Protein AF-A0A970XB70-F1 (afdb_monomer_lite)

Sequence (171 aa):
MSIVKMKKITLTAVRSQKDEMLRELMLLGCLEISEPEALLCDPQVAPLVKRETSELEKYRGYSAQIAGAINVIKHYAPFKTSLFAPRSDVHVQDFLREDTLNECLELAEKLADCDSRLRRLAALEAREYSVIESLLPWEPMALPLNSEGTKTAGVVFGALPPSTDFAELER

Structure (mmCIF, N/CA/C/O backbone):
data_AF-A0A970XB70-F1
#
_entry.id   AF-A0A970XB70-F1
#
loop_
_atom_site.group_PDB
_atom_site.id
_atom_site.type_symbol
_atom_site.label_atom_id
_atom_site.label_alt_id
_atom_site.label_comp_id
_atom_site.label_asym_id
_atom_site.label_entity_id
_atom_site.label_seq_id
_atom_site.pdbx_PDB_ins_code
_atom_site.Cartn_x
_atom_site.Cartn_y
_atom_site.Cartn_z
_atom_site.occupancy
_atom_site.B_iso_or_equiv
_atom_site.auth_seq_id
_atom_site.auth_comp_id
_atom_site.auth_asym_id
_atom_site.auth_atom_id
_atom_site.pdbx_PDB_model_num
ATOM 1 N N . MET A 1 1 ? -30.446 23.853 11.596 1.00 48.06 1 MET A N 1
ATOM 2 C CA . MET A 1 1 ? -29.660 22.761 12.210 1.00 48.06 1 MET A CA 1
ATOM 3 C C . MET A 1 1 ? -30.230 22.492 13.591 1.00 48.06 1 MET A C 1
ATOM 5 O O . MET A 1 1 ? -30.377 23.443 14.345 1.00 48.06 1 MET A O 1
ATOM 9 N N . SER A 1 2 ? -30.627 21.253 13.888 1.00 64.00 2 SER A N 1
ATOM 10 C CA . SER A 1 2 ? -31.159 20.874 15.203 1.00 64.00 2 SER A CA 1
ATOM 11 C C . SER A 1 2 ? -30.011 20.374 16.074 1.00 64.00 2 SER A C 1
ATOM 13 O O . SER A 1 2 ? -29.318 19.438 15.684 1.00 64.00 2 SER A O 1
ATOM 15 N N . ILE A 1 3 ? -29.782 21.018 17.218 1.00 77.19 3 ILE A N 1
ATOM 16 C CA . ILE A 1 3 ? -28.848 20.532 18.236 1.00 77.19 3 ILE A CA 1
ATOM 17 C C . ILE A 1 3 ? -29.654 19.613 19.150 1.00 77.19 3 ILE A C 1
ATOM 19 O O . ILE A 1 3 ? -30.534 20.066 19.882 1.00 77.19 3 ILE A O 1
ATOM 23 N N . VAL A 1 4 ? -29.376 18.313 19.084 1.00 84.38 4 VAL A N 1
ATOM 24 C CA . VAL A 1 4 ? -30.005 17.317 19.957 1.00 84.38 4 VAL A CA 1
ATOM 25 C C . VAL A 1 4 ? -29.280 17.317 21.304 1.00 84.38 4 VAL A C 1
ATOM 27 O O . VAL A 1 4 ? -28.052 17.344 21.362 1.00 84.38 4 VAL A O 1
ATOM 30 N N . LYS A 1 5 ? -30.032 17.298 22.410 1.00 89.06 5 LYS A N 1
ATOM 31 C CA . LYS A 1 5 ? -29.461 17.231 23.761 1.00 89.06 5 LYS A CA 1
ATOM 32 C C . LYS A 1 5 ? -28.837 15.849 23.997 1.00 89.06 5 LYS A C 1
ATOM 34 O O . LYS A 1 5 ? -29.558 14.881 24.229 1.00 89.06 5 LYS A O 1
ATOM 39 N N . MET A 1 6 ? -27.509 15.778 23.972 1.00 90.50 6 MET A N 1
ATOM 40 C CA . MET A 1 6 ? -26.751 14.550 24.234 1.00 90.50 6 MET A CA 1
ATOM 41 C C . MET A 1 6 ? -26.762 14.193 25.729 1.00 90.50 6 MET A C 1
ATOM 43 O O . MET A 1 6 ? -26.742 15.075 26.591 1.00 90.50 6 MET A O 1
ATOM 47 N N . LYS A 1 7 ? -26.786 12.892 26.046 1.00 90.44 7 LYS A N 1
ATOM 48 C CA . LYS A 1 7 ? -26.627 12.372 27.414 1.00 90.44 7 LYS A CA 1
ATOM 49 C C . LYS A 1 7 ? -25.273 11.681 27.531 1.00 90.44 7 LYS A C 1
ATOM 51 O O . LYS A 1 7 ? -24.958 10.823 26.716 1.00 90.44 7 LYS A O 1
ATOM 56 N N . LYS A 1 8 ? -24.503 12.031 28.562 1.00 88.50 8 LYS A N 1
ATOM 57 C CA . LYS A 1 8 ? -23.253 11.340 28.892 1.00 88.50 8 LYS A CA 1
ATOM 58 C C . LYS A 1 8 ? -23.570 10.098 29.724 1.00 88.50 8 LYS A C 1
ATOM 60 O O . LYS A 1 8 ? -24.310 10.195 30.701 1.00 88.50 8 LYS A O 1
ATOM 65 N N . ILE A 1 9 ? -23.023 8.955 29.326 1.00 88.88 9 ILE A N 1
ATOM 66 C CA . ILE A 1 9 ? -23.199 7.667 30.002 1.00 88.88 9 ILE A CA 1
ATOM 67 C C . ILE A 1 9 ? -21.806 7.128 30.326 1.00 88.88 9 ILE A C 1
ATOM 69 O O . ILE A 1 9 ? -20.906 7.210 29.494 1.00 88.88 9 ILE A O 1
ATOM 73 N N . THR A 1 10 ? -21.637 6.586 31.529 1.00 86.38 10 THR A N 1
ATOM 74 C CA . THR A 1 10 ? -20.427 5.866 31.935 1.00 86.38 10 THR A CA 1
ATOM 75 C C . THR A 1 10 ? -20.792 4.400 32.102 1.00 86.38 10 THR A C 1
ATOM 77 O O . THR A 1 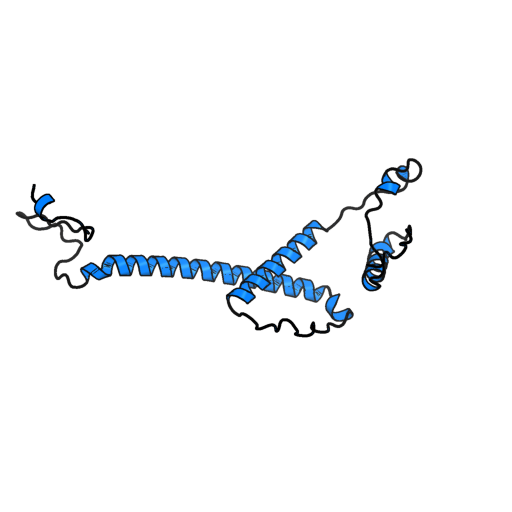10 ? -21.768 4.087 32.782 1.00 86.38 10 THR A O 1
ATOM 80 N N . LEU A 1 11 ? -20.028 3.511 31.472 1.00 86.56 11 LEU A N 1
ATOM 81 C CA . LEU A 1 11 ? -20.270 2.072 31.486 1.00 86.56 11 LEU A CA 1
ATOM 82 C C . LEU A 1 11 ? -19.124 1.358 32.201 1.00 86.56 11 LEU A C 1
ATOM 84 O O . LEU A 1 11 ? -17.961 1.737 32.075 1.00 86.56 11 LEU A O 1
ATOM 88 N N . THR A 1 12 ? -19.457 0.311 32.949 1.00 86.00 12 THR A N 1
ATOM 89 C CA . THR A 1 12 ? -18.489 -0.563 33.614 1.00 86.00 12 THR A CA 1
ATOM 90 C C . THR A 1 12 ? -18.841 -1.997 33.262 1.00 86.00 12 THR A C 1
ATOM 92 O O . THR A 1 12 ? -19.998 -2.391 33.382 1.00 86.00 12 THR A O 1
ATOM 95 N N . ALA A 1 13 ? -17.855 -2.762 32.807 1.00 87.31 13 ALA A N 1
ATOM 96 C CA . ALA A 1 13 ? -18.042 -4.120 32.319 1.00 87.31 13 ALA A CA 1
ATOM 97 C C . ALA A 1 13 ? -16.965 -5.046 32.876 1.00 87.31 13 ALA A C 1
ATOM 99 O O . ALA A 1 13 ? -15.878 -4.604 33.261 1.00 87.31 13 ALA A O 1
ATOM 100 N N . VAL A 1 14 ? -17.255 -6.346 32.885 1.00 90.50 14 VAL A N 1
ATOM 101 C CA . VAL A 1 14 ? -16.240 -7.362 33.167 1.00 90.50 14 VAL A CA 1
ATOM 102 C C . VAL A 1 14 ? -15.220 -7.343 32.031 1.00 90.50 14 VAL A C 1
ATOM 104 O O . VAL A 1 14 ? -15.591 -7.332 30.860 1.00 90.50 14 VAL A O 1
ATOM 107 N N . ARG A 1 15 ? -13.925 -7.368 32.367 1.00 87.69 15 ARG A N 1
ATOM 108 C CA . ARG A 1 15 ? -12.830 -7.273 31.387 1.00 87.69 15 ARG A CA 1
ATOM 109 C C . ARG A 1 15 ? -12.964 -8.274 30.232 1.00 87.69 15 ARG A C 1
ATOM 111 O O . ARG A 1 15 ? -12.704 -7.910 29.093 1.00 87.69 15 ARG A O 1
ATOM 118 N N . SER A 1 16 ? -13.401 -9.502 30.513 1.00 91.19 16 SER A N 1
ATOM 119 C CA . SER A 1 16 ? -13.591 -10.554 29.504 1.00 91.19 16 SER A CA 1
ATOM 120 C C . SER A 1 16 ? -14.718 -10.278 28.502 1.00 91.19 16 SER A C 1
ATOM 122 O O . SER A 1 16 ? -14.721 -10.879 27.439 1.00 91.19 16 SER A O 1
ATOM 124 N N . GLN A 1 17 ? -15.659 -9.386 28.822 1.00 92.44 17 GLN A N 1
ATOM 125 C CA . GLN A 1 17 ? -16.798 -9.019 27.967 1.00 92.44 17 GLN A CA 1
ATOM 126 C C . GLN A 1 17 ? -16.588 -7.680 27.249 1.00 92.44 17 GLN A C 1
ATOM 128 O O . GLN A 1 17 ? -17.454 -7.235 26.501 1.00 92.44 17 GLN A O 1
ATOM 133 N N . LYS A 1 18 ? -15.451 -7.012 27.480 1.00 88.31 18 LYS A N 1
ATOM 134 C CA . LYS A 1 18 ? -15.168 -5.669 26.960 1.00 88.31 18 LYS A CA 1
ATOM 135 C C . LYS A 1 18 ? -15.329 -5.593 25.441 1.00 88.31 18 LYS A C 1
ATOM 137 O O . LYS A 1 18 ? -16.001 -4.690 24.953 1.00 88.31 18 LYS A O 1
ATOM 142 N N . ASP A 1 19 ? -14.707 -6.512 24.707 1.00 88.25 19 ASP A N 1
ATOM 143 C CA . ASP A 1 19 ? -14.677 -6.454 23.241 1.00 88.25 19 ASP A CA 1
ATOM 144 C C . ASP A 1 19 ? -16.044 -6.782 22.627 1.00 88.25 19 ASP A C 1
ATOM 146 O O . ASP A 1 19 ? -16.481 -6.100 21.702 1.00 88.25 19 ASP A O 1
ATOM 150 N N . GLU A 1 20 ? -16.762 -7.753 23.195 1.00 89.94 20 GLU A N 1
ATOM 151 C CA . GLU A 1 20 ? -18.132 -8.094 22.797 1.00 89.94 20 GLU A CA 1
ATOM 152 C C . GLU A 1 20 ? -19.091 -6.919 23.036 1.00 89.94 20 GLU A C 1
ATOM 154 O O . GLU A 1 20 ? -19.801 -6.498 22.125 1.00 89.94 20 GLU A O 1
ATOM 159 N N . MET A 1 21 ? -19.032 -6.308 24.221 1.00 90.81 21 MET A N 1
ATOM 160 C CA . MET A 1 21 ? -19.852 -5.147 24.556 1.00 90.81 21 MET A CA 1
ATOM 161 C C . MET A 1 21 ? -19.539 -3.941 23.662 1.00 90.81 21 MET A C 1
ATOM 163 O O . MET A 1 21 ? -20.456 -3.291 23.166 1.00 90.81 21 MET A O 1
ATOM 167 N N . LEU A 1 22 ? -18.261 -3.625 23.421 1.00 89.19 22 LEU A N 1
ATOM 168 C CA . LEU A 1 22 ? -17.886 -2.534 22.513 1.00 89.19 22 LEU A CA 1
ATOM 169 C C . LEU A 1 22 ? -18.391 -2.788 21.091 1.00 89.19 22 LEU A C 1
ATOM 171 O O . LEU A 1 22 ? -18.904 -1.866 20.458 1.00 89.19 22 LEU A O 1
ATOM 175 N N . ARG A 1 23 ? -18.303 -4.032 20.610 1.00 88.44 23 ARG A N 1
ATOM 176 C CA . ARG A 1 23 ? -18.823 -4.430 19.300 1.00 88.44 23 ARG A CA 1
ATOM 177 C C . ARG A 1 23 ? -20.328 -4.190 19.198 1.00 88.44 23 ARG A C 1
ATOM 179 O O . ARG A 1 23 ? -20.767 -3.575 18.231 1.00 88.44 23 ARG A O 1
ATOM 186 N N . GLU A 1 24 ? -21.112 -4.617 20.185 1.00 89.44 24 GLU A N 1
ATOM 187 C CA . GLU A 1 24 ? -22.563 -4.380 20.202 1.00 89.44 24 GLU A CA 1
ATOM 188 C C . GLU A 1 24 ? -22.908 -2.885 20.233 1.00 89.44 24 GLU A C 1
ATOM 190 O O . GLU A 1 24 ? -23.752 -2.426 19.461 1.00 89.44 24 GLU A O 1
ATOM 195 N N . LEU A 1 25 ? -22.216 -2.099 21.066 1.00 91.12 25 LEU A N 1
ATOM 196 C CA . LEU A 1 25 ? -22.422 -0.649 21.148 1.00 91.12 25 LEU A CA 1
ATOM 197 C C . LEU A 1 25 ? -22.089 0.056 19.826 1.00 91.12 25 LEU A C 1
ATOM 199 O O . LEU A 1 25 ? -22.813 0.964 19.416 1.00 91.12 25 LEU A O 1
ATOM 203 N N . MET A 1 26 ? -21.026 -0.372 19.138 1.00 88.75 26 MET A N 1
ATOM 204 C CA . MET A 1 26 ? -20.668 0.145 17.815 1.00 88.75 26 MET A CA 1
ATOM 205 C C . MET A 1 26 ? -21.712 -0.222 16.753 1.00 88.75 26 MET A C 1
ATOM 207 O O . MET A 1 26 ? -22.044 0.621 15.922 1.00 88.75 26 MET A O 1
ATOM 211 N N . LEU A 1 27 ? -22.266 -1.440 16.795 1.00 87.94 27 LEU A N 1
ATOM 212 C CA . LEU A 1 27 ? -23.319 -1.880 15.870 1.00 87.94 27 LEU A CA 1
ATOM 213 C C . LEU A 1 27 ? -24.646 -1.141 16.079 1.00 87.94 27 LEU A C 1
ATOM 215 O O . LEU A 1 27 ? -25.358 -0.892 15.108 1.00 87.94 27 LEU A O 1
ATOM 219 N N . LEU A 1 28 ? -24.966 -0.751 17.316 1.00 90.88 28 LEU A N 1
ATOM 220 C CA . LEU A 1 28 ? -26.133 0.087 17.609 1.00 90.88 28 LEU A CA 1
ATOM 221 C C . LEU A 1 28 ? -26.032 1.481 16.966 1.00 90.88 28 LEU A C 1
ATOM 223 O O . LEU A 1 28 ? -27.060 2.085 16.662 1.00 90.88 28 LEU A O 1
ATOM 227 N N . GLY A 1 29 ? -24.816 2.007 16.773 1.00 86.88 29 GLY A N 1
ATOM 228 C CA . GLY A 1 29 ? -24.558 3.244 16.023 1.00 86.88 29 GLY A CA 1
ATOM 229 C C . GLY A 1 29 ? -25.148 4.526 16.629 1.00 86.88 29 GLY A C 1
ATOM 230 O O . GLY A 1 29 ? -25.164 5.565 15.974 1.00 86.88 29 GLY A O 1
ATOM 231 N N . CYS A 1 30 ? -25.647 4.473 17.866 1.00 89.38 30 CYS A N 1
ATOM 232 C CA . CYS A 1 30 ? -26.323 5.584 18.544 1.00 89.38 30 CYS A CA 1
ATOM 233 C C . CYS A 1 30 ? -25.468 6.260 19.628 1.00 89.38 30 CYS A C 1
ATOM 235 O O . CYS A 1 30 ? -25.960 7.119 20.364 1.00 89.38 30 CYS A O 1
ATOM 237 N N . LEU A 1 31 ? -24.200 5.864 19.740 1.00 90.19 31 LEU A N 1
ATOM 238 C CA . LEU A 1 31 ? -23.286 6.280 20.796 1.00 90.19 31 LEU A CA 1
ATOM 239 C C . LEU A 1 31 ? -21.988 6.816 20.197 1.00 90.19 31 LEU A C 1
ATOM 241 O O . LEU A 1 31 ? -21.445 6.256 19.248 1.00 90.19 31 LEU A O 1
ATOM 245 N N . GLU A 1 32 ? -21.472 7.876 20.807 1.00 88.12 32 GLU A N 1
ATOM 246 C CA . GLU A 1 32 ? -20.107 8.341 20.595 1.00 88.12 32 GLU A CA 1
ATOM 247 C C . GLU A 1 32 ? -19.232 7.769 21.715 1.00 88.12 32 GLU A C 1
ATOM 249 O O . GLU A 1 32 ? -19.517 7.973 22.898 1.00 88.12 32 GLU A O 1
ATOM 254 N N . ILE A 1 33 ? -18.195 7.016 21.345 1.00 87.50 33 ILE A N 1
ATOM 255 C CA . ILE A 1 33 ? -17.267 6.397 22.294 1.00 87.50 33 ILE A CA 1
ATOM 256 C C . ILE A 1 33 ? -16.043 7.302 22.415 1.00 87.50 33 ILE A C 1
ATOM 258 O O . ILE A 1 33 ? -15.334 7.523 21.435 1.00 87.50 33 ILE A O 1
ATOM 262 N N . SER A 1 34 ? -15.789 7.800 23.622 1.00 85.06 34 SER A N 1
ATOM 263 C CA . SER A 1 34 ? -14.606 8.595 23.947 1.00 85.06 34 SER A CA 1
ATOM 264 C C . SER A 1 34 ? -13.675 7.825 24.878 1.00 85.06 34 SER A C 1
ATOM 266 O O . SER A 1 34 ? -14.112 6.949 25.631 1.00 85.06 34 SER A O 1
ATOM 268 N N . GLU A 1 35 ? -12.392 8.185 24.880 1.00 82.62 35 GLU A N 1
ATOM 269 C CA . GLU A 1 35 ? -11.500 7.743 25.948 1.00 82.62 35 GLU A CA 1
ATOM 270 C C . GLU A 1 35 ? -11.989 8.303 27.308 1.00 82.62 35 GLU A C 1
ATOM 272 O O . GLU A 1 35 ? -12.696 9.316 27.372 1.00 82.62 35 GLU A O 1
ATOM 277 N N . PRO A 1 36 ? -11.726 7.595 28.419 1.00 82.06 36 PRO A N 1
ATOM 278 C CA . PRO A 1 36 ? -12.188 8.002 29.739 1.00 82.06 36 PRO A CA 1
ATOM 279 C C . PRO A 1 36 ? -11.149 8.873 30.469 1.00 82.06 36 PRO A C 1
ATOM 281 O O . PRO A 1 36 ? -10.855 8.617 31.637 1.00 82.06 36 PRO A O 1
ATOM 284 N N . GLU A 1 37 ? -10.573 9.904 29.835 1.00 82.12 37 GLU A N 1
ATOM 285 C CA . GLU A 1 37 ? -9.484 10.696 30.444 1.00 82.12 37 GLU A CA 1
ATOM 286 C C . GLU A 1 37 ? -9.904 11.336 31.769 1.00 82.12 37 GLU A C 1
ATOM 288 O O . GLU A 1 37 ? -9.150 11.321 32.739 1.00 82.12 37 GLU A O 1
ATOM 293 N N . ALA A 1 38 ? -11.146 11.818 31.852 1.00 80.81 38 ALA A N 1
ATOM 294 C CA . ALA A 1 38 ? -11.685 12.408 33.075 1.00 80.81 38 ALA A CA 1
ATOM 295 C C . ALA A 1 38 ? -11.714 11.425 34.263 1.00 80.81 38 ALA A C 1
ATOM 297 O O . ALA A 1 38 ? -11.539 11.852 35.399 1.00 80.81 38 ALA A O 1
ATOM 298 N N . LEU A 1 39 ? -11.905 10.122 34.013 1.00 80.69 39 LEU A N 1
ATOM 299 C CA . LEU A 1 39 ? -11.887 9.087 35.056 1.00 80.69 39 LEU A CA 1
ATOM 300 C C . LEU A 1 39 ? -10.458 8.722 35.471 1.00 80.69 39 LEU A C 1
ATOM 302 O O . LEU A 1 39 ? -10.224 8.379 36.625 1.00 80.69 39 LEU A O 1
ATOM 306 N N . LEU A 1 40 ? -9.498 8.826 34.549 1.00 81.31 40 LEU A N 1
ATOM 307 C CA . LEU A 1 40 ? -8.077 8.621 34.843 1.00 81.31 40 LEU A CA 1
ATOM 308 C C . LEU A 1 40 ? -7.480 9.770 35.671 1.00 81.31 40 LEU A C 1
ATOM 310 O O . LEU A 1 40 ? -6.476 9.571 36.348 1.00 81.31 40 LEU A O 1
ATOM 314 N N . CYS A 1 41 ? -8.087 10.958 35.628 1.00 83.75 41 CYS A N 1
ATOM 315 C CA . CYS A 1 41 ? -7.689 12.111 36.437 1.00 83.75 41 CYS A CA 1
ATOM 316 C C . CYS A 1 41 ? -8.379 12.179 37.812 1.00 83.75 41 CYS A C 1
ATOM 318 O O . CYS A 1 41 ? -7.992 13.013 38.629 1.00 83.75 41 CYS A O 1
ATOM 320 N N . ASP A 1 42 ? -9.388 11.345 38.078 1.00 86.75 42 ASP A N 1
ATOM 321 C CA . ASP A 1 42 ? -10.102 11.333 39.358 1.00 86.75 42 ASP A CA 1
ATOM 322 C C . ASP A 1 42 ? -9.269 10.603 40.434 1.00 86.75 42 ASP A C 1
ATOM 324 O O . ASP A 1 42 ? -9.013 9.406 40.285 1.00 86.75 42 ASP A O 1
ATOM 328 N N . PRO A 1 43 ? -8.870 11.261 41.543 1.00 85.50 43 PRO A N 1
ATOM 329 C CA . PRO A 1 43 ? -8.054 10.648 42.594 1.00 85.50 43 PRO A CA 1
ATOM 330 C C . PRO A 1 43 ? -8.667 9.397 43.240 1.00 85.50 43 PRO A C 1
ATOM 332 O O . PRO A 1 43 ? -7.930 8.575 43.780 1.00 85.50 43 PRO A O 1
ATOM 335 N N . GLN A 1 44 ? -9.996 9.249 43.214 1.00 86.12 44 GLN A N 1
ATOM 336 C CA . GLN A 1 44 ? -10.685 8.088 43.783 1.00 86.12 44 GLN A CA 1
ATOM 337 C C . GLN A 1 44 ? -10.718 6.895 42.818 1.00 86.12 44 GLN A C 1
ATOM 339 O O . GLN A 1 44 ? -10.738 5.747 43.261 1.00 86.12 44 GLN A O 1
ATOM 344 N N . VAL A 1 45 ? -10.708 7.156 41.507 1.00 82.56 45 VAL A N 1
ATOM 345 C CA . VAL A 1 45 ? -10.876 6.139 40.454 1.00 82.56 45 VAL A CA 1
ATOM 346 C C . VAL A 1 45 ? -9.544 5.756 39.812 1.00 82.56 45 VAL A C 1
ATOM 348 O O . VAL A 1 45 ? -9.336 4.588 39.488 1.00 82.56 45 VAL A O 1
ATOM 351 N N . ALA A 1 46 ? -8.613 6.700 39.682 1.00 84.25 46 ALA A N 1
ATOM 352 C CA . ALA A 1 46 ? -7.296 6.489 39.087 1.00 84.25 46 ALA A CA 1
ATOM 353 C C . ALA A 1 46 ? -6.508 5.305 39.690 1.00 84.25 46 ALA A C 1
ATOM 355 O O . ALA A 1 46 ? -5.876 4.583 38.920 1.00 84.25 46 ALA A O 1
ATOM 356 N N . PRO A 1 47 ? -6.560 5.016 41.011 1.00 86.31 47 PRO A N 1
ATOM 357 C CA . PRO A 1 47 ? -5.891 3.839 41.575 1.00 86.31 47 PRO A CA 1
ATOM 358 C C . PRO A 1 47 ? -6.546 2.502 41.193 1.00 86.31 47 PRO A C 1
ATOM 360 O O . PRO A 1 47 ? -5.913 1.454 41.306 1.00 86.31 47 PRO A O 1
ATOM 363 N N . LEU A 1 48 ? -7.818 2.524 40.782 1.00 83.56 48 LEU A N 1
ATOM 364 C CA . LEU A 1 48 ? -8.641 1.339 40.520 1.00 83.56 48 LEU A CA 1
ATOM 365 C C . LEU A 1 48 ? -8.664 0.942 39.038 1.00 83.56 48 LEU A C 1
ATOM 367 O O . LEU A 1 48 ? -9.110 -0.156 38.705 1.00 83.56 48 LEU A O 1
ATOM 371 N N . VAL A 1 49 ? -8.202 1.819 38.141 1.00 80.94 49 VAL A N 1
ATOM 372 C CA . VAL A 1 49 ? -8.303 1.640 36.688 1.00 80.94 49 VAL A CA 1
ATOM 373 C C . VAL A 1 49 ? -6.924 1.747 36.044 1.00 80.94 49 VAL A C 1
ATOM 375 O O . VAL A 1 49 ? -6.140 2.638 36.350 1.00 80.94 49 VAL A O 1
ATOM 378 N N . LYS A 1 50 ? -6.631 0.849 35.099 1.00 79.38 50 LYS A N 1
ATOM 379 C CA . LYS A 1 50 ? -5.401 0.875 34.301 1.00 79.38 50 LYS A CA 1
ATOM 380 C C . LYS A 1 50 ? -5.748 0.981 32.820 1.00 79.38 50 LYS A C 1
ATOM 382 O O . LYS A 1 50 ? -6.615 0.258 32.338 1.00 79.38 50 LYS A O 1
ATOM 387 N N . ARG A 1 51 ? -5.035 1.847 32.091 1.00 81.50 51 ARG A N 1
ATOM 388 C CA . ARG A 1 51 ? -5.135 1.934 30.628 1.00 81.50 51 ARG A CA 1
ATOM 389 C C . ARG A 1 51 ? -4.616 0.641 29.998 1.00 81.50 51 ARG A C 1
ATOM 391 O O . ARG A 1 51 ? -3.496 0.216 30.286 1.00 81.50 51 ARG A O 1
ATOM 398 N N . GLU A 1 52 ? -5.427 0.025 29.145 1.00 80.69 52 GLU A N 1
ATOM 399 C CA . GLU A 1 52 ? -4.997 -1.118 28.342 1.00 80.69 52 GLU A CA 1
ATOM 400 C C . GLU A 1 52 ? -4.206 -0.669 27.111 1.00 80.69 52 GLU A C 1
ATOM 402 O O . GLU A 1 52 ? -4.386 0.433 26.587 1.00 80.69 52 GLU A O 1
ATOM 407 N N . THR A 1 53 ? -3.307 -1.538 26.657 1.00 79.94 53 THR A N 1
ATOM 408 C CA . THR A 1 53 ? -2.596 -1.369 25.391 1.00 79.94 53 THR A CA 1
ATOM 409 C C . THR A 1 53 ? -3.570 -1.526 24.231 1.00 79.94 53 THR A C 1
ATOM 411 O O . THR A 1 53 ? -4.416 -2.417 24.247 1.00 79.94 53 THR A O 1
ATOM 414 N N . SER A 1 54 ? -3.437 -0.673 23.220 1.00 83.12 54 SER A N 1
ATOM 415 C CA . SER A 1 54 ? -4.302 -0.673 22.043 1.00 83.12 54 SER A CA 1
ATOM 416 C C . SER A 1 54 ? -3.586 -1.274 20.836 1.00 83.12 54 SER A C 1
ATOM 418 O O . SER A 1 54 ? -2.421 -0.965 20.595 1.00 83.12 54 SER A O 1
ATOM 420 N N . GLU A 1 55 ? -4.296 -2.079 20.043 1.00 88.56 55 GLU A N 1
ATOM 421 C CA . GLU A 1 55 ? -3.839 -2.549 18.727 1.00 88.56 55 GLU A CA 1
ATOM 422 C C . GLU A 1 55 ? -4.151 -1.543 17.598 1.00 88.56 55 GLU A C 1
ATOM 424 O O . GLU A 1 55 ? -4.068 -1.878 16.419 1.00 88.56 55 GLU A O 1
ATOM 429 N N . LEU A 1 56 ? -4.517 -0.298 17.924 1.00 89.06 56 LEU A N 1
ATOM 430 C CA . LEU A 1 56 ? -4.952 0.700 16.941 1.00 89.06 56 LEU A CA 1
ATOM 431 C C . LEU A 1 56 ? -3.961 0.886 15.783 1.00 89.06 56 LEU A C 1
ATOM 433 O O . LEU A 1 56 ? -4.380 0.970 14.632 1.00 89.06 56 LEU A O 1
ATOM 437 N N . GLU A 1 57 ? -2.659 0.918 16.069 1.00 91.62 57 GLU A N 1
ATOM 438 C CA . GLU A 1 57 ? -1.627 1.095 15.039 1.00 91.62 57 GLU A CA 1
ATOM 439 C C . GLU A 1 57 ? -1.568 -0.078 14.052 1.00 91.62 57 GLU A C 1
ATOM 441 O O . GLU A 1 57 ? -1.395 0.131 12.853 1.00 91.62 57 GLU A O 1
ATOM 446 N N . LYS A 1 58 ? -1.810 -1.307 14.522 1.00 93.75 58 LYS A N 1
ATOM 447 C CA . LYS A 1 58 ? -1.899 -2.500 13.667 1.00 93.75 58 LYS A CA 1
ATOM 448 C C . LYS A 1 58 ? -3.065 -2.371 12.683 1.00 93.75 58 LYS A C 1
ATOM 450 O O . LYS A 1 58 ? -2.868 -2.505 11.478 1.00 93.75 58 LYS A O 1
ATOM 455 N N . TYR A 1 59 ? -4.256 -2.014 13.170 1.00 92.94 59 TYR A N 1
ATOM 456 C CA . TYR A 1 59 ? -5.436 -1.826 12.314 1.00 92.94 59 TYR A CA 1
ATOM 457 C C . TYR A 1 59 ? -5.329 -0.600 11.394 1.00 92.94 59 TYR A C 1
ATOM 459 O O . TYR A 1 59 ? -5.842 -0.625 10.274 1.00 92.94 59 TYR A O 1
ATOM 467 N N . ARG A 1 60 ? -4.623 0.460 11.813 1.00 95.12 60 ARG A N 1
ATOM 468 C CA . ARG A 1 60 ? -4.268 1.585 10.931 1.00 95.12 60 ARG A CA 1
ATOM 469 C C . ARG A 1 60 ? -3.368 1.133 9.784 1.00 95.12 60 ARG A C 1
ATOM 471 O O . ARG A 1 60 ? -3.627 1.514 8.644 1.00 95.12 60 ARG A O 1
ATOM 478 N N . GLY A 1 61 ? -2.376 0.290 10.070 1.00 97.06 61 GLY A N 1
ATOM 479 C CA . GLY A 1 61 ? -1.532 -0.344 9.055 1.00 97.06 61 GLY A CA 1
ATOM 480 C C . GLY A 1 61 ? -2.349 -1.157 8.049 1.00 97.06 61 GLY A C 1
ATOM 481 O O . GLY A 1 61 ? -2.231 -0.934 6.846 1.00 97.06 61 GLY A O 1
ATOM 482 N N . TYR A 1 62 ? -3.251 -2.018 8.532 1.00 96.06 62 TYR A N 1
ATOM 483 C CA . TYR A 1 62 ? -4.156 -2.802 7.680 1.00 96.0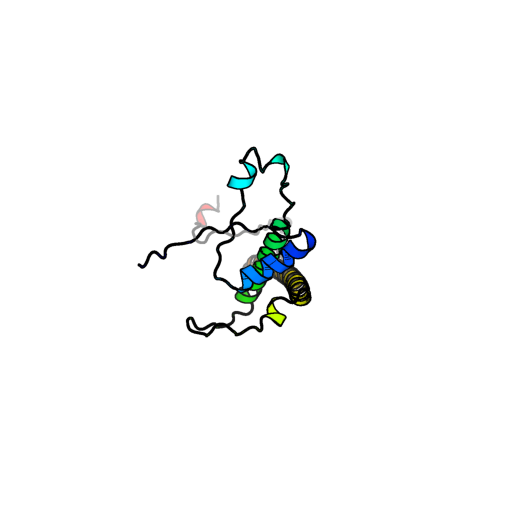6 62 TYR A CA 1
ATOM 484 C C . TYR A 1 62 ? -5.047 -1.925 6.794 1.00 96.06 62 TYR A C 1
ATOM 486 O O . TYR A 1 62 ? -5.159 -2.162 5.592 1.00 96.06 62 TYR A O 1
ATOM 494 N N . SER A 1 63 ? -5.633 -0.866 7.358 1.00 95.81 63 SER A N 1
ATOM 495 C CA . SER A 1 63 ? -6.444 0.094 6.602 1.00 95.81 63 SER A CA 1
ATOM 496 C C . SER A 1 63 ? -5.637 0.783 5.495 1.00 95.81 63 SER A C 1
ATOM 498 O O . SER A 1 63 ? -6.090 0.865 4.352 1.00 95.81 63 SER A O 1
ATOM 500 N N . ALA A 1 64 ? -4.408 1.218 5.796 1.00 97.19 64 ALA A N 1
ATOM 501 C CA . ALA A 1 64 ? -3.521 1.839 4.816 1.00 97.19 64 ALA A CA 1
ATOM 502 C C . ALA A 1 64 ? -3.119 0.867 3.693 1.00 97.19 64 ALA A C 1
ATOM 504 O O . ALA A 1 64 ? -3.128 1.248 2.521 1.00 97.19 64 ALA A O 1
ATOM 505 N N . GLN A 1 65 ? -2.820 -0.389 4.033 1.00 97.12 65 GLN A N 1
ATOM 506 C CA . GLN A 1 65 ? -2.475 -1.435 3.067 1.00 97.12 65 GLN A CA 1
ATOM 507 C C . GLN A 1 65 ? -3.634 -1.711 2.099 1.00 97.12 65 GLN A C 1
ATOM 509 O O . GLN A 1 65 ? -3.448 -1.677 0.881 1.00 97.12 65 GLN A O 1
ATOM 514 N N . ILE A 1 66 ? -4.848 -1.907 2.624 1.00 96.69 66 ILE A N 1
ATOM 515 C CA . ILE A 1 66 ? -6.048 -2.147 1.809 1.00 96.69 66 ILE A CA 1
ATOM 516 C C . ILE A 1 66 ? -6.374 -0.918 0.946 1.00 96.69 66 ILE A C 1
ATOM 518 O O . ILE A 1 66 ? -6.677 -1.056 -0.240 1.00 96.69 66 ILE A O 1
ATOM 522 N N . ALA A 1 67 ? -6.257 0.297 1.491 1.00 96.31 67 ALA A N 1
ATOM 523 C CA . ALA A 1 67 ? -6.450 1.527 0.722 1.00 96.31 67 ALA A CA 1
ATOM 524 C C . ALA A 1 67 ? -5.440 1.658 -0.433 1.00 96.31 67 ALA A C 1
ATOM 526 O O . ALA A 1 67 ? -5.814 2.062 -1.538 1.00 96.31 67 ALA A O 1
ATOM 527 N N . GLY A 1 68 ? -4.179 1.279 -0.203 1.00 96.31 68 GLY A N 1
ATOM 528 C CA . GLY A 1 68 ? -3.145 1.206 -1.234 1.00 96.31 68 GLY A CA 1
ATOM 529 C C . GLY A 1 68 ? -3.522 0.244 -2.361 1.00 96.31 68 GLY A C 1
ATOM 530 O O . GLY A 1 68 ? -3.512 0.633 -3.529 1.00 96.31 68 GLY A O 1
ATOM 531 N N . ALA A 1 69 ? -3.951 -0.971 -2.018 1.00 96.69 69 ALA A N 1
ATOM 532 C CA . ALA A 1 69 ? -4.393 -1.968 -2.990 1.00 96.69 69 ALA A CA 1
ATOM 533 C C . ALA A 1 69 ? -5.603 -1.499 -3.819 1.00 96.69 69 ALA A C 1
ATOM 535 O O . ALA A 1 69 ? -5.625 -1.660 -5.039 1.00 96.69 69 ALA A O 1
ATOM 536 N N . ILE A 1 70 ? -6.578 -0.833 -3.191 1.00 94.56 70 ILE A N 1
ATOM 537 C CA . ILE A 1 70 ? -7.718 -0.232 -3.901 1.00 94.56 70 ILE A CA 1
ATOM 538 C C . ILE A 1 70 ? -7.246 0.814 -4.920 1.00 94.56 70 ILE A C 1
ATOM 540 O O . ILE A 1 70 ? -7.798 0.894 -6.018 1.00 94.56 70 ILE A O 1
ATOM 544 N N . ASN A 1 71 ? -6.231 1.617 -4.591 1.00 94.25 71 ASN A N 1
ATOM 545 C CA . ASN A 1 71 ? -5.689 2.609 -5.520 1.00 94.25 71 ASN A CA 1
ATOM 546 C C . ASN A 1 71 ? -4.987 1.959 -6.719 1.00 94.25 71 ASN A C 1
ATOM 548 O O . ASN A 1 71 ? -5.170 2.429 -7.842 1.00 94.25 71 ASN A O 1
ATOM 552 N N . VAL A 1 72 ? -4.260 0.857 -6.505 1.00 95.31 72 VAL A N 1
ATOM 553 C CA . VAL A 1 72 ? -3.676 0.052 -7.593 1.00 95.31 72 VAL A CA 1
ATOM 554 C C . VAL A 1 72 ? -4.776 -0.452 -8.531 1.00 95.31 72 VAL A C 1
ATOM 556 O O . VAL A 1 72 ? -4.699 -0.239 -9.741 1.00 95.31 72 VAL A O 1
ATOM 559 N N . ILE A 1 73 ? -5.851 -1.037 -7.988 1.00 94.31 73 ILE A N 1
ATOM 560 C CA . ILE A 1 73 ? -6.989 -1.508 -8.794 1.00 94.31 73 ILE A CA 1
ATOM 561 C C . ILE A 1 73 ? -7.624 -0.349 -9.567 1.00 94.31 73 ILE A C 1
ATOM 563 O O . ILE A 1 73 ? -7.874 -0.477 -10.759 1.00 94.31 73 ILE A O 1
ATOM 567 N N . LYS A 1 74 ? -7.855 0.803 -8.928 1.00 92.12 74 LYS A N 1
ATOM 568 C CA . LYS A 1 74 ? -8.430 1.981 -9.600 1.00 92.12 74 LYS A CA 1
ATOM 569 C C . LYS A 1 74 ? -7.575 2.481 -10.761 1.00 92.12 74 LYS A C 1
ATOM 571 O O . LYS A 1 74 ? -8.135 2.988 -11.728 1.00 92.12 74 LYS A O 1
ATOM 576 N N . HIS A 1 75 ? -6.253 2.371 -10.656 1.00 92.12 75 HIS A N 1
ATOM 577 C CA . HIS A 1 75 ? -5.339 2.796 -11.708 1.00 92.12 75 HIS A CA 1
ATOM 578 C C . HIS A 1 75 ? -5.371 1.847 -12.915 1.00 92.12 75 HIS A C 1
ATOM 580 O O . HIS A 1 75 ? -5.493 2.311 -14.046 1.00 92.12 75 HIS A O 1
ATOM 586 N N . TYR A 1 76 ? -5.309 0.532 -12.679 1.00 91.81 76 TYR A N 1
ATOM 587 C CA . TYR A 1 76 ? -5.174 -0.462 -13.752 1.00 91.81 76 TYR A CA 1
ATOM 588 C C . TYR A 1 76 ? -6.502 -1.049 -14.262 1.00 91.81 76 TYR A C 1
ATOM 590 O O . TYR A 1 76 ? -6.589 -1.457 -15.417 1.00 91.81 76 TYR A O 1
ATOM 598 N N . ALA A 1 77 ? -7.541 -1.094 -13.430 1.00 90.00 77 ALA A N 1
ATOM 599 C CA . ALA A 1 77 ? -8.857 -1.654 -13.741 1.00 90.00 77 ALA A CA 1
ATOM 600 C C . ALA A 1 77 ? -9.979 -0.771 -13.150 1.00 90.00 77 ALA A C 1
ATOM 602 O O . ALA A 1 77 ? -10.688 -1.182 -12.224 1.00 90.00 77 ALA A O 1
ATOM 603 N N . PRO A 1 78 ? -10.151 0.468 -13.651 1.00 86.00 78 PRO A N 1
ATOM 604 C CA . PRO A 1 78 ? -11.118 1.408 -13.099 1.00 86.00 78 PRO A CA 1
ATOM 605 C C . PRO A 1 78 ? -12.551 0.881 -13.238 1.00 86.00 78 PRO A C 1
ATOM 607 O O . PRO A 1 78 ? -13.059 0.675 -14.342 1.00 86.00 78 PRO A O 1
ATOM 610 N N . PHE A 1 79 ? -13.238 0.725 -12.108 1.00 79.56 79 PHE A N 1
ATOM 611 C CA . PHE A 1 79 ? -14.665 0.422 -12.089 1.00 79.56 79 PHE A CA 1
ATOM 612 C C . PHE A 1 79 ? -15.479 1.718 -12.145 1.00 79.56 79 PHE A C 1
ATOM 614 O O . PHE A 1 79 ? -15.251 2.643 -11.363 1.00 79.56 79 PHE A O 1
ATOM 621 N N . LYS A 1 80 ? -16.449 1.799 -13.061 1.00 72.88 80 LYS A N 1
ATOM 622 C CA . LYS A 1 80 ? -17.356 2.950 -13.148 1.00 72.88 80 LYS A CA 1
ATOM 623 C C . LYS A 1 80 ? -18.398 2.877 -12.034 1.00 72.88 80 LYS A C 1
ATOM 625 O O . LYS A 1 80 ? -19.432 2.236 -12.188 1.00 72.88 80 LYS A O 1
ATOM 630 N N . THR A 1 81 ? -18.160 3.568 -10.928 1.00 69.69 81 THR A N 1
ATOM 631 C CA . THR A 1 81 ? -19.189 3.821 -9.915 1.00 69.69 81 THR A CA 1
ATOM 632 C C . THR A 1 81 ? -19.980 5.073 -10.287 1.00 69.69 81 THR A C 1
ATOM 634 O O . THR A 1 81 ? -19.422 6.160 -10.422 1.00 69.69 81 THR A O 1
ATOM 637 N N . SER A 1 82 ? -21.295 4.930 -10.472 1.00 77.12 82 SER A N 1
ATOM 638 C CA . SER A 1 82 ? -22.200 6.084 -10.543 1.00 77.12 82 SER A CA 1
ATOM 639 C C . SER A 1 82 ? -22.171 6.819 -9.202 1.00 77.12 82 SER A C 1
ATOM 641 O O . SER A 1 82 ? -22.193 6.175 -8.154 1.00 77.12 82 SER A O 1
ATOM 643 N N . LEU A 1 83 ? -22.171 8.156 -9.223 1.00 76.19 83 LEU A N 1
ATOM 644 C CA . LEU A 1 83 ? -22.230 8.989 -8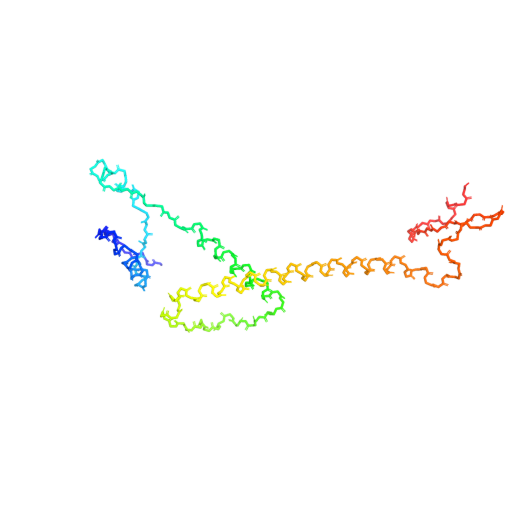.012 1.00 76.19 83 LEU A CA 1
ATOM 645 C C . LEU A 1 83 ? -23.453 8.660 -7.134 1.00 76.19 83 LEU A C 1
ATOM 647 O O . LEU A 1 83 ? -23.424 8.864 -5.924 1.00 76.19 83 LEU A O 1
ATOM 651 N N . PHE A 1 84 ? -24.506 8.124 -7.754 1.00 83.69 84 PHE A N 1
ATOM 652 C CA . PHE A 1 84 ? -25.761 7.738 -7.114 1.00 83.69 84 PHE A CA 1
ATOM 653 C C . PHE A 1 84 ? -25.964 6.221 -7.065 1.00 83.69 84 PHE A C 1
ATOM 655 O O . PHE A 1 84 ? -27.087 5.764 -6.859 1.00 83.69 84 PHE A O 1
ATOM 662 N N . ALA A 1 85 ? -24.913 5.425 -7.295 1.00 81.12 85 ALA A N 1
ATOM 663 C CA . ALA A 1 85 ? -25.013 3.990 -7.078 1.00 81.12 85 ALA A CA 1
ATOM 664 C C . ALA A 1 85 ? -25.359 3.744 -5.599 1.00 81.12 85 ALA A C 1
ATOM 666 O O . ALA A 1 85 ? -24.680 4.298 -4.724 1.00 81.12 85 ALA A O 1
ATOM 667 N N . PRO A 1 86 ? -26.401 2.948 -5.297 1.00 79.81 86 PRO A N 1
ATOM 668 C CA . PRO A 1 86 ? -26.655 2.549 -3.924 1.00 79.81 86 PRO A CA 1
ATOM 669 C C . PRO A 1 86 ? -25.409 1.840 -3.389 1.00 79.81 86 PRO A C 1
ATOM 671 O O . PRO A 1 86 ? -24.720 1.126 -4.126 1.00 79.81 86 PRO A O 1
ATOM 674 N N . ARG A 1 87 ? -25.096 2.056 -2.109 1.00 78.38 87 ARG A N 1
ATOM 675 C CA . ARG A 1 87 ? -24.060 1.254 -1.457 1.00 78.38 87 ARG A CA 1
ATOM 676 C C . ARG A 1 87 ? -24.491 -0.206 -1.525 1.00 78.38 87 ARG A C 1
ATOM 678 O O . ARG A 1 87 ? -25.662 -0.507 -1.326 1.00 78.38 87 ARG A O 1
ATOM 685 N N . SER A 1 88 ? -23.546 -1.085 -1.831 1.00 79.06 88 SER A N 1
ATOM 686 C CA . SER A 1 88 ? -23.780 -2.521 -1.770 1.00 79.06 88 SER A CA 1
ATOM 687 C C . SER A 1 88 ? -24.184 -2.898 -0.351 1.00 79.06 88 SER A C 1
ATOM 689 O O . SER A 1 88 ? -23.448 -2.594 0.594 1.00 79.06 88 SER A O 1
ATOM 691 N N . ASP A 1 89 ? -25.326 -3.560 -0.215 1.00 82.69 89 ASP A N 1
ATOM 692 C CA . ASP A 1 89 ? -25.736 -4.133 1.057 1.00 82.69 89 ASP A CA 1
ATOM 693 C C . ASP A 1 89 ? -24.796 -5.291 1.394 1.00 82.69 89 ASP A C 1
ATOM 695 O O . ASP A 1 89 ? -24.574 -6.192 0.585 1.00 82.69 89 ASP A O 1
ATOM 699 N N . VAL A 1 90 ? -24.217 -5.246 2.591 1.00 83.69 90 VAL A N 1
ATOM 700 C CA . VAL A 1 90 ? -23.360 -6.307 3.120 1.00 83.69 90 VAL A CA 1
ATOM 701 C C . VAL A 1 90 ? -24.010 -6.813 4.393 1.00 83.69 90 VAL A C 1
ATOM 703 O O . VAL A 1 90 ? -24.357 -6.028 5.278 1.00 83.69 90 VAL A O 1
ATOM 706 N N . HIS A 1 91 ? -24.193 -8.127 4.488 1.00 84.88 91 HIS A N 1
ATOM 707 C CA . HIS A 1 91 ? -24.738 -8.726 5.693 1.00 84.88 91 HIS A CA 1
ATOM 708 C C . HIS A 1 91 ? -23.753 -8.530 6.852 1.00 84.88 91 HIS A C 1
ATOM 710 O O . HIS A 1 91 ? -22.549 -8.736 6.703 1.00 84.88 91 HIS A O 1
ATOM 716 N N . VAL A 1 92 ? -24.260 -8.142 8.025 1.00 82.62 92 VAL A N 1
ATOM 717 C CA . VAL A 1 92 ? -23.419 -7.799 9.187 1.00 82.62 92 VAL A CA 1
ATOM 718 C C . VAL A 1 92 ? -22.511 -8.960 9.590 1.00 82.62 92 VAL A C 1
ATOM 720 O O . VAL A 1 92 ? -21.369 -8.738 9.980 1.00 82.62 92 VAL A O 1
ATOM 723 N N . GLN A 1 93 ? -22.998 -10.198 9.469 1.00 82.62 93 GLN A N 1
ATOM 724 C CA . GLN A 1 93 ? -22.183 -11.373 9.771 1.00 82.62 93 GLN A CA 1
ATOM 725 C C . GLN A 1 93 ? -20.975 -11.447 8.845 1.00 82.62 93 GLN A C 1
ATOM 727 O O . GLN A 1 93 ? -19.870 -11.547 9.357 1.00 82.62 93 GLN A O 1
ATOM 732 N N . ASP A 1 94 ? -21.171 -11.303 7.531 1.00 82.50 94 ASP A N 1
ATOM 733 C CA . ASP A 1 94 ? -20.092 -11.358 6.541 1.00 82.50 94 ASP A CA 1
ATOM 734 C C . ASP A 1 94 ? -19.099 -10.208 6.716 1.00 82.50 94 ASP A C 1
ATOM 736 O O . ASP A 1 94 ? -17.893 -10.429 6.661 1.00 82.50 94 ASP A O 1
ATOM 740 N N . PHE A 1 95 ? -19.593 -9.000 7.009 1.00 82.00 95 PHE A N 1
ATOM 741 C CA . PHE A 1 95 ? -18.751 -7.828 7.261 1.00 82.00 95 PHE A CA 1
ATOM 742 C C . PHE A 1 95 ? -17.823 -8.001 8.473 1.00 82.00 95 PHE A C 1
ATOM 744 O O . PHE A 1 95 ? -16.723 -7.457 8.497 1.00 82.00 95 PHE A O 1
ATOM 751 N N . LEU A 1 96 ? -18.266 -8.739 9.494 1.00 83.06 96 LEU A N 1
ATOM 752 C CA . LEU A 1 96 ? -17.528 -8.920 10.744 1.00 83.06 96 LEU A CA 1
ATOM 753 C C . LEU A 1 96 ? -16.729 -10.232 10.800 1.00 83.06 96 LEU A C 1
ATOM 755 O O . LEU A 1 96 ? -16.233 -10.581 11.872 1.00 83.06 96 LEU A O 1
ATOM 759 N N . ARG A 1 97 ? -16.624 -10.984 9.698 1.00 84.69 97 ARG A N 1
ATOM 760 C CA . ARG A 1 97 ? -15.828 -12.219 9.649 1.00 84.69 97 ARG A CA 1
ATOM 761 C C . ARG A 1 97 ? -14.338 -11.897 9.622 1.00 84.69 97 ARG A C 1
ATOM 763 O O . ARG A 1 97 ? -13.853 -11.303 8.663 1.00 84.69 97 ARG A O 1
ATOM 770 N N . GLU A 1 98 ? -13.597 -12.377 10.616 1.00 81.19 98 GLU A N 1
ATOM 771 C CA . GLU A 1 98 ? -12.137 -12.201 10.683 1.00 81.19 98 GLU A CA 1
ATOM 772 C C . GLU A 1 98 ? -11.399 -12.831 9.490 1.00 81.19 98 GLU A C 1
ATOM 774 O O . GLU A 1 98 ? -10.435 -12.244 9.000 1.00 81.19 98 GLU A O 1
ATOM 779 N N . ASP A 1 99 ? -11.891 -13.953 8.951 1.00 87.75 99 ASP A N 1
ATOM 780 C CA . ASP A 1 99 ? -11.309 -14.592 7.758 1.00 87.75 99 ASP A CA 1
ATOM 781 C C . ASP A 1 99 ? -11.227 -13.624 6.571 1.00 87.75 99 ASP A C 1
ATOM 783 O O . ASP A 1 99 ? -10.225 -13.583 5.859 1.00 87.75 99 ASP A O 1
ATOM 787 N N . THR A 1 100 ? -12.259 -12.789 6.393 1.00 87.19 100 THR A N 1
ATOM 788 C CA . THR A 1 100 ? -12.331 -11.864 5.254 1.00 87.19 100 THR A CA 1
ATOM 789 C C . THR A 1 100 ? -11.255 -10.787 5.328 1.00 87.19 100 THR A C 1
ATOM 791 O O . THR A 1 100 ? -10.734 -10.370 4.295 1.00 87.19 100 THR A O 1
ATOM 794 N N . LEU A 1 101 ? -10.876 -10.363 6.540 1.00 89.50 101 LEU A N 1
ATOM 795 C CA . LEU A 1 101 ? -9.803 -9.395 6.735 1.00 89.50 101 LEU A CA 1
ATOM 796 C C . LEU A 1 101 ? -8.460 -9.985 6.301 1.00 89.50 101 LEU A C 1
ATOM 798 O O . LEU A 1 101 ? -7.728 -9.333 5.560 1.00 89.50 101 LEU A O 1
ATOM 802 N N . ASN A 1 102 ? -8.154 -11.214 6.722 1.00 92.00 102 ASN A N 1
ATOM 803 C CA . ASN A 1 102 ? -6.899 -11.877 6.368 1.00 92.00 102 ASN A CA 1
ATOM 804 C C . ASN A 1 102 ? -6.797 -12.106 4.855 1.00 92.00 102 ASN A C 1
ATOM 806 O O . ASN A 1 102 ? -5.789 -11.745 4.250 1.00 92.00 102 ASN A O 1
ATOM 810 N N . GLU A 1 103 ? -7.866 -12.598 4.225 1.00 93.62 103 GLU A N 1
ATOM 811 C CA . GLU A 1 103 ? -7.936 -12.754 2.767 1.00 93.62 103 GLU A CA 1
ATOM 812 C C . GLU A 1 103 ? -7.721 -11.418 2.036 1.00 93.62 103 GLU A C 1
ATOM 814 O O . GLU A 1 103 ? -6.967 -11.344 1.062 1.00 93.62 103 GLU A O 1
ATOM 819 N N . CYS A 1 104 ? -8.337 -10.332 2.519 1.00 93.94 104 CYS A N 1
ATOM 820 C CA . CYS A 1 104 ? -8.150 -8.999 1.947 1.00 93.94 104 CYS A CA 1
ATOM 821 C C . CYS A 1 104 ? -6.705 -8.500 2.086 1.00 93.94 104 CYS A C 1
ATOM 823 O O . CYS A 1 104 ? -6.193 -7.866 1.162 1.00 93.94 104 CYS A O 1
ATOM 825 N N . LEU A 1 105 ? -6.043 -8.773 3.213 1.00 96.06 105 LEU A N 1
ATOM 826 C CA . LEU A 1 105 ? -4.648 -8.388 3.435 1.00 96.06 105 LEU A CA 1
ATOM 827 C C . LEU A 1 105 ? -3.694 -9.163 2.522 1.00 96.06 105 LEU A C 1
ATOM 829 O O . LEU A 1 105 ? -2.829 -8.548 1.899 1.00 96.06 105 LEU A O 1
ATOM 833 N N . GLU A 1 106 ? -3.896 -10.472 2.359 1.00 97.12 106 GLU A N 1
ATOM 834 C CA . GLU A 1 106 ? -3.118 -11.285 1.415 1.00 97.12 106 GLU A CA 1
ATOM 835 C C . GLU A 1 106 ? -3.289 -10.808 -0.033 1.00 97.12 106 GLU A C 1
ATOM 837 O O . GLU A 1 106 ? -2.328 -10.743 -0.803 1.00 97.12 106 GLU A O 1
ATOM 842 N N . LEU A 1 107 ? -4.518 -10.464 -0.433 1.00 97.06 107 LEU A N 1
ATOM 843 C CA . LEU A 1 107 ? -4.781 -9.898 -1.756 1.00 97.06 107 LEU A CA 1
ATOM 844 C C . LEU A 1 107 ? -4.123 -8.526 -1.925 1.00 97.06 107 LEU A C 1
ATOM 846 O O . LEU A 1 107 ? -3.576 -8.239 -2.991 1.00 97.06 107 LEU A O 1
ATOM 850 N N . ALA A 1 108 ? -4.150 -7.689 -0.888 1.00 97.75 108 ALA A N 1
ATOM 851 C CA . ALA A 1 108 ? -3.520 -6.378 -0.912 1.00 97.75 108 ALA A CA 1
ATOM 852 C C . ALA A 1 108 ? -1.993 -6.471 -1.059 1.00 97.75 108 ALA A C 1
ATOM 854 O O . ALA A 1 108 ? -1.406 -5.698 -1.817 1.00 97.75 108 ALA A O 1
ATOM 855 N N . GLU A 1 109 ? -1.357 -7.435 -0.391 1.00 97.69 109 GLU A N 1
ATOM 856 C CA . GLU A 1 109 ? 0.072 -7.728 -0.546 1.00 97.69 109 GLU A CA 1
ATOM 857 C C . GLU A 1 109 ? 0.405 -8.185 -1.973 1.00 97.69 109 GLU A C 1
ATOM 859 O O . GLU A 1 109 ? 1.253 -7.582 -2.632 1.00 97.69 109 GLU A O 1
ATOM 864 N N . LYS A 1 110 ? -0.345 -9.156 -2.515 1.00 97.69 110 LYS A N 1
ATOM 865 C CA . LYS A 1 110 ? -0.172 -9.619 -3.905 1.00 97.69 110 LYS A CA 1
ATOM 866 C C . LYS A 1 110 ? -0.306 -8.478 -4.917 1.00 97.69 110 LYS A C 1
ATOM 868 O O . LYS A 1 110 ? 0.455 -8.409 -5.881 1.00 97.69 110 LYS A O 1
ATOM 873 N N . LEU A 1 111 ? -1.260 -7.569 -4.709 1.00 97.12 111 LEU A N 1
ATOM 874 C CA . LEU A 1 111 ? -1.446 -6.397 -5.569 1.00 97.12 111 LEU A CA 1
ATOM 875 C C . LEU A 1 111 ? -0.269 -5.423 -5.490 1.00 97.12 111 LEU A C 1
ATOM 877 O O . LEU A 1 111 ? 0.142 -4.898 -6.525 1.00 97.12 111 LEU A O 1
ATOM 881 N N . ALA A 1 112 ? 0.285 -5.199 -4.297 1.00 96.25 112 ALA A N 1
ATOM 882 C CA . ALA A 1 112 ? 1.461 -4.352 -4.120 1.00 96.25 112 ALA A CA 1
ATOM 883 C C . ALA A 1 112 ? 2.692 -4.929 -4.843 1.00 96.25 112 ALA A C 1
ATOM 885 O O . ALA A 1 112 ? 3.406 -4.194 -5.531 1.00 96.25 112 ALA A O 1
ATOM 886 N N . ASP A 1 113 ? 2.895 -6.246 -4.770 1.00 97.38 113 ASP A N 1
ATOM 887 C CA . ASP A 1 113 ? 3.964 -6.936 -5.498 1.00 97.38 113 ASP A CA 1
ATOM 888 C C . ASP A 1 113 ? 3.793 -6.825 -7.018 1.00 97.38 113 ASP A C 1
ATOM 890 O O . ASP A 1 113 ? 4.753 -6.547 -7.748 1.00 97.38 113 ASP A O 1
ATOM 894 N N . CYS A 1 114 ? 2.564 -7.003 -7.513 1.00 96.81 114 CYS A N 1
ATOM 895 C CA . CYS A 1 114 ? 2.254 -6.819 -8.928 1.00 96.81 114 CYS A CA 1
ATOM 896 C C . CYS A 1 114 ? 2.527 -5.382 -9.396 1.00 96.81 114 CYS A C 1
ATOM 898 O O . CYS A 1 114 ? 3.178 -5.208 -10.427 1.00 96.81 114 CYS A O 1
ATOM 900 N N . ASP A 1 115 ? 2.087 -4.366 -8.647 1.00 96.94 115 ASP A N 1
ATOM 901 C CA . ASP A 1 115 ? 2.338 -2.950 -8.963 1.00 96.94 115 ASP A CA 1
ATOM 902 C C . ASP A 1 115 ? 3.843 -2.639 -8.991 1.00 96.94 115 ASP A C 1
ATOM 904 O O . ASP A 1 115 ? 4.354 -2.062 -9.952 1.00 96.94 115 ASP A O 1
ATOM 908 N N . SER A 1 116 ? 4.596 -3.112 -7.995 1.00 97.06 116 SER A N 1
ATOM 909 C CA . SER A 1 116 ? 6.058 -2.977 -7.950 1.00 97.06 116 SER A CA 1
ATOM 910 C C . SER A 1 116 ? 6.733 -3.585 -9.187 1.00 97.06 116 SER A C 1
ATOM 912 O O . SER A 1 116 ? 7.579 -2.954 -9.835 1.00 97.06 116 SER A O 1
ATOM 914 N N . ARG A 1 117 ? 6.314 -4.795 -9.578 1.00 97.94 117 ARG A N 1
ATOM 915 C CA . ARG A 1 117 ? 6.825 -5.467 -10.776 1.00 97.94 117 ARG A CA 1
ATOM 916 C C . ARG A 1 117 ? 6.474 -4.704 -12.055 1.00 97.94 117 ARG A C 1
ATOM 918 O O . ARG A 1 117 ? 7.338 -4.584 -12.922 1.00 97.94 117 ARG A O 1
ATOM 925 N N . LEU A 1 118 ? 5.256 -4.175 -12.172 1.00 96.88 118 LEU A N 1
ATOM 926 C CA . LEU A 1 118 ? 4.837 -3.364 -13.319 1.00 96.88 118 LEU A CA 1
ATOM 927 C C . LEU A 1 118 ? 5.670 -2.088 -13.437 1.00 96.88 118 LEU A C 1
ATOM 929 O O . LEU A 1 118 ? 6.188 -1.804 -14.514 1.00 96.88 118 LEU A O 1
ATOM 933 N N . ARG A 1 119 ? 5.889 -1.365 -12.334 1.00 97.00 119 ARG A N 1
ATOM 934 C CA . ARG A 1 119 ? 6.736 -0.161 -12.321 1.00 97.00 119 ARG A CA 1
ATOM 935 C C . ARG A 1 119 ? 8.169 -0.460 -12.741 1.00 97.00 119 ARG A C 1
ATOM 937 O O . ARG A 1 119 ? 8.757 0.299 -13.508 1.00 97.00 119 ARG A O 1
ATOM 944 N N . ARG A 1 120 ? 8.730 -1.582 -12.278 1.00 98.19 120 ARG A N 1
ATOM 945 C CA . ARG A 1 120 ? 10.066 -2.026 -12.696 1.00 98.19 120 ARG A CA 1
ATOM 946 C C . ARG A 1 120 ? 10.122 -2.303 -14.197 1.00 98.19 120 ARG A C 1
ATOM 948 O O . ARG A 1 120 ? 11.080 -1.891 -14.842 1.00 98.19 120 ARG A O 1
ATOM 955 N N . LEU A 1 121 ? 9.129 -3.004 -14.743 1.00 98.25 121 LEU A N 1
ATOM 956 C CA . LEU A 1 121 ? 9.070 -3.297 -16.176 1.00 98.25 121 LEU A CA 1
ATOM 957 C C . LEU A 1 121 ? 8.919 -2.018 -17.005 1.00 98.25 121 LEU A C 1
ATOM 959 O O . LEU A 1 121 ? 9.675 -1.841 -17.951 1.00 98.25 121 LEU A O 1
ATOM 963 N N . ALA A 1 122 ? 8.043 -1.100 -16.597 1.00 97.38 122 ALA A N 1
ATOM 964 C CA . ALA A 1 122 ? 7.866 0.188 -17.265 1.00 97.38 122 ALA A CA 1
ATOM 965 C C . ALA A 1 122 ? 9.157 1.028 -17.265 1.00 97.38 122 ALA A C 1
ATOM 967 O O . ALA A 1 122 ? 9.493 1.658 -18.263 1.00 97.38 122 ALA A O 1
ATOM 968 N N . ALA A 1 123 ? 9.924 1.007 -16.170 1.00 98.00 123 ALA A N 1
ATOM 969 C CA . ALA A 1 123 ? 11.215 1.692 -16.104 1.00 98.00 123 ALA A CA 1
ATOM 970 C C . ALA A 1 123 ? 12.264 1.075 -17.048 1.00 98.00 123 ALA A C 1
ATOM 972 O O . ALA A 1 123 ? 13.060 1.800 -17.643 1.00 98.00 123 ALA A O 1
ATOM 973 N N . LEU A 1 124 ? 12.270 -0.256 -17.191 1.00 98.12 124 LEU A N 1
ATOM 974 C CA . LEU A 1 124 ? 13.137 -0.942 -18.152 1.00 98.12 124 LEU A CA 1
ATOM 975 C C . LEU A 1 124 ? 12.726 -0.619 -19.589 1.00 98.12 124 LEU A C 1
ATOM 977 O O . LEU A 1 124 ? 13.577 -0.265 -20.393 1.00 98.12 124 LEU A O 1
ATOM 981 N N . GLU A 1 125 ? 11.432 -0.674 -19.890 1.00 98.12 125 GLU A N 1
ATOM 982 C CA . GLU A 1 125 ? 10.888 -0.319 -21.199 1.00 98.12 125 GLU A CA 1
ATOM 983 C C . GLU A 1 125 ? 11.258 1.119 -21.589 1.00 98.12 125 GLU A C 1
ATOM 985 O O . GLU A 1 125 ? 11.812 1.339 -22.663 1.00 98.12 125 GLU A O 1
ATOM 990 N N . ALA A 1 126 ? 11.058 2.090 -20.693 1.00 98.06 126 ALA A N 1
ATOM 991 C CA . ALA A 1 126 ? 11.435 3.483 -20.932 1.00 98.06 126 ALA A CA 1
ATOM 992 C C . ALA A 1 126 ? 12.941 3.654 -21.200 1.00 98.06 126 ALA A C 1
ATOM 994 O O . ALA A 1 126 ? 13.337 4.453 -22.049 1.00 98.06 126 ALA A O 1
ATOM 995 N N . ARG A 1 127 ? 13.791 2.888 -20.501 1.00 98.19 127 ARG A N 1
ATOM 996 C CA . ARG A 1 127 ? 15.238 2.881 -20.743 1.00 98.19 127 ARG A CA 1
ATOM 997 C C . ARG A 1 127 ? 15.566 2.359 -22.141 1.00 98.19 127 ARG A C 1
ATOM 999 O O . ARG A 1 127 ? 16.354 2.994 -22.834 1.00 98.19 127 ARG A O 1
ATOM 1006 N N . GLU A 1 128 ? 14.991 1.230 -22.544 1.00 97.81 128 GLU A N 1
ATOM 1007 C CA . GLU A 1 128 ? 15.247 0.654 -23.869 1.00 97.81 128 GLU A CA 1
ATOM 1008 C C . GLU A 1 128 ? 14.739 1.576 -24.984 1.00 97.81 128 GLU A C 1
ATOM 1010 O O . GLU A 1 128 ? 15.467 1.820 -25.943 1.00 97.81 128 GLU A O 1
ATOM 1015 N N . TYR A 1 129 ? 13.553 2.180 -24.833 1.00 97.94 129 TYR A N 1
ATOM 1016 C CA . TYR A 1 129 ? 13.067 3.186 -25.783 1.00 97.94 129 TYR A CA 1
ATOM 1017 C C . TYR A 1 129 ? 14.010 4.381 -25.895 1.00 97.94 129 TYR A C 1
ATOM 1019 O O . TYR A 1 129 ? 14.310 4.808 -27.004 1.00 97.94 129 TYR A O 1
ATOM 1027 N N . SER A 1 130 ? 14.538 4.882 -24.776 1.00 97.50 130 SER A N 1
ATOM 1028 C CA . SER A 1 130 ? 15.516 5.974 -24.800 1.00 97.50 130 SER A CA 1
ATOM 1029 C C . SER A 1 130 ? 16.802 5.587 -25.543 1.00 97.50 130 SER A C 1
ATOM 1031 O O . SER A 1 130 ? 17.344 6.401 -26.292 1.00 97.50 130 SER A O 1
ATOM 1033 N N . VAL A 1 131 ? 17.274 4.342 -25.395 1.00 95.75 131 VAL A N 1
ATOM 1034 C CA . VAL A 1 131 ? 18.419 3.829 -26.166 1.00 95.75 131 VAL A CA 1
ATOM 1035 C C . VAL A 1 131 ? 18.074 3.754 -27.652 1.00 95.75 131 VAL A C 1
ATOM 1037 O O . VAL A 1 131 ? 18.846 4.251 -28.470 1.00 95.75 131 VAL A O 1
ATOM 1040 N N . ILE A 1 132 ? 16.913 3.201 -28.010 1.00 95.81 132 ILE A N 1
ATOM 1041 C CA . ILE A 1 132 ? 16.450 3.120 -29.402 1.00 95.81 132 ILE A CA 1
ATOM 1042 C C . ILE A 1 132 ? 16.375 4.516 -30.024 1.00 95.81 132 ILE A C 1
ATOM 1044 O O . ILE A 1 132 ? 16.964 4.733 -31.078 1.00 95.81 132 ILE A O 1
ATOM 1048 N N . 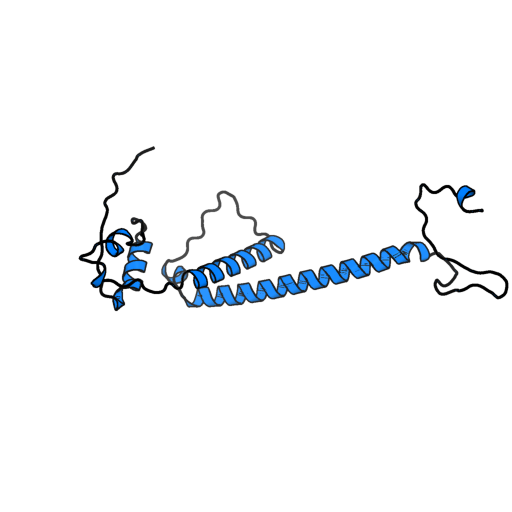GLU A 1 133 ? 15.733 5.481 -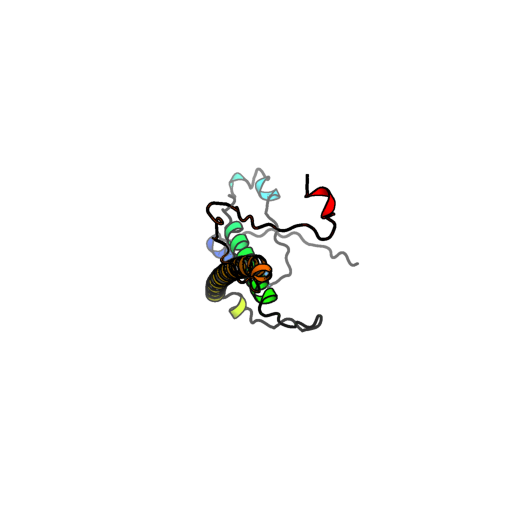29.364 1.00 95.06 133 GLU A N 1
ATOM 1049 C CA . GLU A 1 133 ? 15.635 6.862 -29.851 1.00 95.06 133 GLU A CA 1
ATOM 1050 C C . GLU A 1 133 ? 17.006 7.521 -30.023 1.00 95.06 133 GLU A C 1
ATOM 1052 O O . GLU A 1 133 ? 17.209 8.265 -30.978 1.00 95.06 133 GLU A O 1
ATOM 1057 N N . SER A 1 134 ? 17.973 7.222 -29.149 1.00 91.25 134 SER A N 1
ATOM 1058 C CA . SER A 1 134 ? 19.342 7.736 -29.291 1.00 91.25 134 SER A CA 1
ATOM 1059 C C . SER A 1 134 ? 20.090 7.142 -30.492 1.00 91.25 134 SER A C 1
ATOM 1061 O O . SER A 1 134 ? 20.992 7.785 -31.033 1.00 91.25 134 SER A O 1
ATOM 1063 N N . LEU A 1 135 ? 19.715 5.928 -30.913 1.00 91.19 135 LEU A N 1
ATOM 1064 C CA . LEU A 1 135 ? 20.331 5.195 -32.020 1.00 91.19 135 LEU A CA 1
ATOM 1065 C C . LEU A 1 135 ? 19.634 5.448 -33.366 1.00 91.19 135 LEU A C 1
ATOM 1067 O O . LEU A 1 135 ? 20.276 5.364 -34.411 1.00 91.19 135 LEU A O 1
ATOM 1071 N N . LEU A 1 136 ? 18.350 5.805 -33.343 1.00 92.88 136 LEU A N 1
ATOM 1072 C CA . LEU A 1 136 ? 17.508 5.999 -34.525 1.00 92.88 136 LEU A CA 1
ATOM 1073 C C . LEU A 1 136 ? 18.072 7.018 -35.541 1.00 92.88 136 LEU A C 1
ATOM 1075 O O . LEU A 1 136 ? 18.047 6.723 -36.735 1.00 92.88 136 LEU A O 1
ATOM 1079 N N . PRO A 1 137 ? 18.675 8.159 -35.137 1.00 90.69 137 PRO A N 1
ATOM 1080 C CA . PRO A 1 137 ? 19.294 9.094 -36.082 1.00 90.69 137 PRO A CA 1
ATOM 1081 C C . PRO A 1 137 ? 20.463 8.508 -36.885 1.00 90.69 137 PRO A C 1
ATO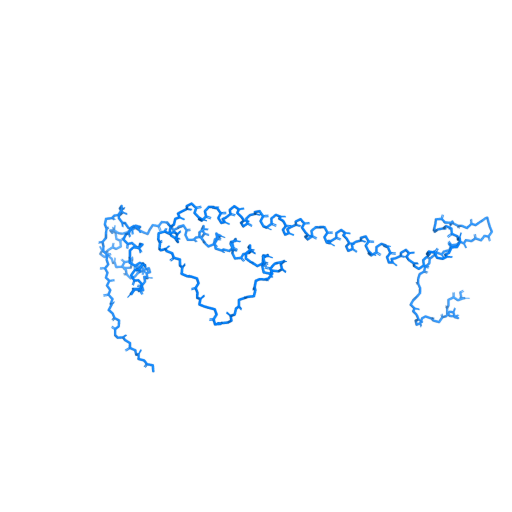M 1083 O O . PRO A 1 137 ? 20.802 9.027 -37.947 1.00 90.69 137 PRO A O 1
ATOM 1086 N N . TRP A 1 138 ? 21.091 7.445 -36.381 1.00 90.31 138 TRP A N 1
ATOM 1087 C CA . TRP A 1 138 ? 22.276 6.831 -36.979 1.00 90.31 138 TRP A CA 1
ATOM 1088 C C . TRP A 1 138 ? 21.943 5.656 -37.901 1.00 90.31 138 TRP A C 1
ATOM 1090 O O . TRP A 1 138 ? 22.811 5.223 -38.653 1.00 90.31 138 TRP A O 1
ATOM 1100 N N . GLU A 1 139 ? 20.700 5.162 -37.880 1.00 90.88 139 GLU A N 1
ATOM 1101 C CA . GLU A 1 139 ? 20.225 4.049 -38.712 1.00 90.88 139 GLU A CA 1
ATOM 1102 C C . GLU A 1 139 ? 20.549 4.191 -40.216 1.00 90.88 139 GLU A C 1
ATOM 1104 O O . GLU A 1 139 ? 21.023 3.215 -40.801 1.00 90.88 139 GLU A O 1
ATOM 1109 N N . PRO A 1 140 ? 20.372 5.360 -40.873 1.00 91.12 140 PRO A N 1
ATOM 1110 C CA . PRO A 1 140 ? 20.670 5.488 -42.301 1.00 91.12 140 PRO A CA 1
ATOM 1111 C C . PRO A 1 140 ? 22.172 5.579 -42.620 1.00 91.12 140 PRO A C 1
ATOM 1113 O O . PRO A 1 140 ? 22.548 5.612 -43.795 1.00 91.12 140 PRO A O 1
ATOM 1116 N N . MET A 1 141 ? 23.049 5.673 -41.616 1.00 87.75 141 MET A N 1
ATOM 1117 C CA . MET A 1 141 ? 24.476 5.886 -41.834 1.00 87.75 141 MET A CA 1
ATOM 1118 C C . MET A 1 141 ? 25.180 4.584 -42.238 1.00 87.75 141 MET A C 1
ATOM 1120 O O . MET A 1 141 ? 25.083 3.563 -41.566 1.00 87.75 141 MET A O 1
ATOM 1124 N N . ALA A 1 142 ? 25.963 4.627 -43.319 1.00 86.94 142 ALA A N 1
ATOM 1125 C CA . ALA A 1 142 ? 26.704 3.459 -43.809 1.00 86.94 142 ALA A CA 1
ATOM 1126 C C . ALA A 1 142 ? 27.976 3.135 -42.995 1.00 86.94 142 ALA A C 1
ATOM 1128 O O . ALA A 1 142 ? 28.544 2.052 -43.133 1.00 86.94 142 ALA A O 1
ATOM 1129 N N . LEU A 1 143 ? 28.454 4.083 -42.185 1.00 88.12 143 LEU A N 1
ATOM 1130 C CA . LEU A 1 143 ? 29.675 3.946 -41.395 1.00 88.12 143 LEU A CA 1
ATOM 1131 C C . LEU A 1 143 ? 29.351 3.371 -39.999 1.00 88.12 143 LEU A C 1
ATOM 1133 O O . LEU A 1 143 ? 28.467 3.903 -39.332 1.00 88.12 143 LEU A O 1
ATOM 1137 N N . PRO A 1 144 ? 30.061 2.339 -39.507 1.00 88.06 144 PRO A N 1
ATOM 1138 C CA . PRO A 1 144 ? 29.860 1.833 -38.147 1.00 88.06 144 PRO A CA 1
ATOM 1139 C C . PRO A 1 144 ? 30.171 2.889 -37.075 1.00 88.06 144 PRO A C 1
ATOM 1141 O O . PRO A 1 144 ? 31.196 3.567 -37.159 1.00 88.06 144 PRO A O 1
ATOM 1144 N N . LEU A 1 145 ? 29.344 2.984 -36.029 1.00 86.56 145 LEU A N 1
ATOM 1145 C CA . LEU A 1 145 ? 29.507 3.963 -34.935 1.00 86.56 145 LEU A CA 1
ATOM 1146 C C . LEU A 1 145 ? 30.774 3.764 -34.089 1.00 86.56 145 LEU A C 1
ATOM 1148 O O . LEU A 1 145 ? 31.205 4.675 -33.392 1.00 86.56 145 LEU A O 1
ATOM 1152 N N . ASN A 1 146 ? 31.389 2.585 -34.152 1.00 87.38 146 ASN A N 1
ATOM 1153 C CA . ASN A 1 146 ? 32.676 2.291 -33.523 1.00 87.38 146 ASN A CA 1
ATOM 1154 C C . ASN A 1 146 ? 33.877 2.551 -34.456 1.00 87.38 146 ASN A C 1
ATOM 1156 O O . ASN A 1 146 ? 34.972 2.062 -34.189 1.00 87.38 146 ASN A O 1
ATOM 1160 N N . SER A 1 147 ? 33.684 3.272 -35.565 1.00 87.19 147 SER A N 1
ATOM 1161 C CA . SER A 1 147 ? 34.771 3.630 -36.481 1.00 87.19 147 SER A CA 1
ATOM 1162 C C . SER A 1 147 ? 35.612 4.768 -35.908 1.00 87.19 147 SER A C 1
ATOM 1164 O O . SER A 1 147 ? 35.117 5.875 -35.732 1.00 87.19 147 SER A O 1
ATOM 1166 N N . GLU A 1 148 ? 36.904 4.520 -35.690 1.00 84.19 148 GLU A N 1
ATOM 1167 C CA . GLU A 1 148 ? 37.857 5.530 -35.191 1.00 84.19 148 GLU A CA 1
ATOM 1168 C C . GLU A 1 148 ? 38.476 6.385 -36.318 1.00 84.19 148 GLU A C 1
ATOM 1170 O O . GLU A 1 148 ? 39.134 7.395 -36.069 1.00 84.19 148 GLU A O 1
ATOM 1175 N N . GLY A 1 149 ? 38.242 6.002 -37.577 1.00 85.19 149 GLY A N 1
ATOM 1176 C CA . GLY A 1 149 ? 38.796 6.648 -38.764 1.00 85.19 149 GLY A CA 1
ATOM 1177 C C . GLY A 1 149 ? 39.888 5.818 -39.440 1.00 85.19 149 GLY A C 1
ATOM 1178 O O . GLY A 1 149 ? 39.888 4.590 -39.405 1.00 85.19 149 GLY A O 1
ATOM 1179 N N . THR A 1 150 ? 40.805 6.493 -40.123 1.00 88.50 150 THR A N 1
ATOM 1180 C CA . THR A 1 150 ? 41.909 5.903 -40.891 1.00 88.50 150 THR A CA 1
ATOM 1181 C C . THR A 1 150 ? 43.246 6.489 -40.439 1.00 88.50 150 THR A C 1
ATOM 1183 O O . THR A 1 150 ? 43.298 7.391 -39.609 1.00 88.50 150 THR A O 1
ATOM 1186 N N . LYS A 1 151 ? 44.356 6.036 -41.038 1.00 89.12 151 LYS A N 1
ATOM 1187 C CA . LYS A 1 151 ? 45.700 6.575 -40.752 1.00 89.12 151 LYS A CA 1
ATOM 1188 C C . LYS A 1 151 ? 45.835 8.084 -40.993 1.00 89.12 151 LYS A C 1
ATOM 1190 O O . LYS A 1 151 ? 46.766 8.685 -40.472 1.00 89.12 151 LYS A O 1
ATOM 1195 N N . THR A 1 152 ? 44.964 8.675 -41.810 1.00 91.19 152 THR A N 1
ATOM 1196 C CA . THR A 1 152 ? 45.076 10.070 -42.261 1.00 91.19 152 THR A CA 1
ATOM 1197 C C . THR A 1 152 ? 43.854 10.926 -41.931 1.00 91.19 152 THR A C 1
ATOM 1199 O O . THR A 1 152 ? 43.882 12.119 -42.209 1.00 91.19 152 THR A O 1
ATOM 1202 N N . ALA A 1 153 ? 42.786 10.354 -41.365 1.00 88.19 153 ALA A N 1
ATOM 1203 C CA . ALA A 1 153 ? 41.558 11.079 -41.031 1.00 88.19 153 ALA A CA 1
ATOM 1204 C C . ALA A 1 153 ? 40.860 10.450 -39.818 1.00 88.19 153 ALA A C 1
ATOM 1206 O O . ALA A 1 153 ? 40.661 9.238 -39.806 1.00 88.19 153 ALA A O 1
ATOM 1207 N N . GLY A 1 154 ? 40.471 11.265 -38.835 1.00 87.00 154 GLY A N 1
ATOM 1208 C CA . GLY A 1 154 ? 39.666 10.838 -37.685 1.00 87.00 154 GLY A CA 1
ATOM 1209 C C . GLY A 1 154 ? 38.169 10.996 -37.945 1.00 87.00 154 GLY A C 1
ATOM 1210 O O . GLY A 1 154 ? 37.764 11.840 -38.744 1.00 87.00 154 GLY A O 1
ATOM 1211 N N . VAL A 1 155 ? 37.351 10.193 -37.267 1.00 87.88 155 VAL A N 1
ATOM 1212 C CA . VAL A 1 155 ? 35.885 10.296 -37.308 1.00 87.88 155 VAL A CA 1
ATOM 1213 C C . VAL A 1 155 ? 35.372 10.600 -35.906 1.00 87.88 155 VAL A C 1
ATOM 1215 O O . VAL A 1 155 ? 35.787 9.965 -34.941 1.00 87.88 155 VAL A O 1
ATOM 1218 N N . VAL A 1 156 ? 34.470 11.576 -35.796 1.00 85.56 156 VAL A N 1
ATOM 1219 C CA . VAL A 1 156 ? 33.804 11.942 -34.542 1.00 85.56 156 VAL A CA 1
ATOM 1220 C C . VAL A 1 156 ? 32.302 11.969 -34.783 1.00 85.56 156 VAL A C 1
ATOM 1222 O O . VAL A 1 156 ? 31.829 12.624 -35.709 1.00 85.56 156 VAL A O 1
ATOM 1225 N N . PHE A 1 157 ? 31.560 11.261 -33.936 1.00 85.94 157 PHE A N 1
ATOM 1226 C CA . PHE A 1 157 ? 30.102 11.274 -33.932 1.00 85.94 157 PHE A CA 1
ATOM 1227 C C . PHE A 1 157 ? 29.605 12.250 -32.866 1.00 85.94 157 PHE A C 1
ATOM 1229 O O . PHE A 1 157 ? 30.100 12.255 -31.739 1.00 85.94 157 PHE A O 1
ATOM 1236 N N . GLY A 1 158 ? 28.620 13.073 -33.213 1.00 85.88 158 GLY A N 1
ATOM 1237 C CA . GLY A 1 158 ? 28.022 14.031 -32.291 1.00 85.88 158 GLY A CA 1
ATOM 1238 C C . GLY A 1 158 ? 26.660 14.517 -32.770 1.00 85.88 158 GLY A C 1
ATOM 1239 O O . GLY A 1 158 ? 26.305 14.351 -33.934 1.00 85.88 158 GLY A O 1
ATOM 1240 N N . ALA A 1 159 ? 25.902 15.116 -31.857 1.00 84.19 159 ALA A N 1
ATOM 1241 C CA . ALA A 1 159 ? 24.633 15.768 -32.152 1.00 84.19 159 ALA A CA 1
ATOM 1242 C C . ALA A 1 159 ? 24.776 17.276 -31.932 1.00 84.19 159 ALA A C 1
ATOM 1244 O O . ALA A 1 159 ? 25.403 17.709 -30.964 1.00 84.19 159 ALA A O 1
ATOM 1245 N N . LEU A 1 160 ? 24.176 18.066 -32.819 1.00 85.88 160 LEU A N 1
ATOM 1246 C CA . LEU A 1 160 ? 24.128 19.520 -32.712 1.00 85.88 160 LEU A CA 1
ATOM 1247 C C . LEU A 1 160 ? 22.674 19.965 -32.521 1.00 85.88 160 LEU A C 1
ATOM 1249 O O . LEU A 1 160 ? 21.781 19.410 -33.169 1.00 85.88 160 LEU A O 1
ATOM 1253 N N . PRO A 1 161 ? 22.411 20.955 -31.652 1.00 86.88 161 PRO A N 1
ATOM 1254 C CA . PRO A 1 161 ? 21.115 21.609 -31.605 1.00 86.88 161 PRO A CA 1
ATOM 1255 C C . PRO A 1 161 ? 20.715 22.149 -32.988 1.00 86.88 161 PRO A C 1
ATOM 1257 O O . PRO A 1 161 ? 21.568 22.660 -33.714 1.00 86.88 161 PRO A O 1
ATOM 1260 N N . PRO A 1 162 ? 19.418 22.141 -33.342 1.00 84.44 162 PRO A N 1
ATOM 1261 C CA . PRO A 1 162 ? 18.954 22.667 -34.629 1.00 84.44 162 PRO A CA 1
ATOM 1262 C C . PRO A 1 162 ? 19.289 24.148 -34.856 1.00 84.44 162 PRO A C 1
ATOM 1264 O O . PRO A 1 162 ? 19.280 24.622 -35.985 1.00 84.44 162 PRO A O 1
ATOM 1267 N N . SER A 1 163 ? 19.539 24.890 -33.776 1.00 90.00 163 SER A N 1
ATOM 1268 C CA . SER A 1 163 ? 19.851 26.317 -33.787 1.00 90.00 163 SER A CA 1
ATOM 1269 C C . SER A 1 163 ? 21.342 26.633 -33.939 1.00 90.00 163 SER A C 1
ATOM 1271 O O . SER A 1 163 ? 21.701 27.805 -33.888 1.00 90.00 163 SER A O 1
ATOM 1273 N N . THR A 1 164 ? 22.217 25.630 -34.036 1.00 87.31 164 THR A N 1
ATOM 1274 C CA . THR A 1 164 ? 23.664 25.853 -34.149 1.00 87.31 164 THR A CA 1
ATOM 1275 C C . THR A 1 164 ? 24.041 26.282 -35.567 1.00 87.31 164 THR A C 1
ATOM 1277 O O . THR A 1 164 ? 23.639 25.641 -36.536 1.00 87.31 164 THR A O 1
ATOM 1280 N N . ASP A 1 165 ? 24.836 27.349 -35.686 1.00 86.75 165 ASP A N 1
ATOM 1281 C CA . ASP A 1 165 ? 25.417 27.779 -36.959 1.00 86.75 165 ASP A CA 1
ATOM 1282 C C . ASP A 1 165 ? 26.653 26.929 -37.290 1.00 86.75 165 ASP A C 1
ATOM 1284 O O . ASP A 1 165 ? 27.608 26.852 -36.515 1.00 86.75 165 ASP A O 1
ATOM 1288 N N . PHE A 1 166 ? 26.643 26.288 -38.458 1.00 81.94 166 PHE A N 1
ATOM 1289 C CA . PHE A 1 166 ? 27.750 25.456 -38.923 1.00 81.94 166 PHE A CA 1
ATOM 1290 C C . PHE A 1 166 ? 29.021 26.263 -39.209 1.00 81.94 166 PHE A C 1
ATOM 1292 O O . PHE A 1 166 ? 30.116 25.729 -39.049 1.00 81.94 166 PHE A O 1
ATOM 1299 N N . ALA A 1 167 ? 28.907 27.547 -39.561 1.00 83.31 167 ALA A N 1
ATOM 1300 C CA . ALA A 1 167 ? 30.070 28.396 -39.817 1.00 83.31 167 ALA A CA 1
ATOM 1301 C C . ALA A 1 167 ? 30.897 28.674 -38.546 1.00 83.31 167 ALA A C 1
ATOM 1303 O O . ALA A 1 167 ? 32.093 28.957 -38.628 1.00 83.31 167 ALA A O 1
ATOM 1304 N N . GLU A 1 168 ? 30.285 28.575 -37.363 1.00 80.88 168 GLU A N 1
ATOM 1305 C CA . GLU A 1 168 ? 30.974 28.758 -36.080 1.00 80.88 168 GLU A CA 1
ATOM 1306 C C . GLU A 1 168 ? 31.784 27.521 -35.652 1.00 80.88 168 GLU A C 1
ATOM 1308 O O . GLU A 1 168 ? 32.644 27.635 -34.777 1.00 80.88 168 GLU A O 1
ATOM 1313 N N . LEU A 1 169 ? 31.551 26.360 -36.279 1.00 74.75 169 LEU A N 1
ATOM 1314 C CA . LEU A 1 169 ? 32.215 25.088 -35.966 1.00 74.75 169 LEU A CA 1
ATOM 1315 C C . LEU A 1 169 ? 33.517 24.849 -36.756 1.00 74.75 169 LEU A C 1
ATOM 1317 O O . LEU A 1 169 ? 34.292 23.978 -36.376 1.00 74.75 169 LEU A O 1
ATOM 1321 N N . GLU A 1 170 ? 33.784 25.605 -37.828 1.00 65.69 170 GLU A N 1
ATOM 1322 C CA . GLU A 1 170 ? 34.945 25.412 -38.725 1.00 65.69 170 GLU A CA 1
ATOM 1323 C C . GLU A 1 170 ? 36.227 26.188 -38.316 1.00 65.69 170 GLU A C 1
ATOM 1325 O O . GLU A 1 170 ? 37.082 26.458 -39.163 1.00 65.69 170 GLU A O 1
ATOM 1330 N N . ARG A 1 171 ? 36.398 26.567 -37.040 1.00 51.22 171 ARG A N 1
ATOM 1331 C CA . ARG A 1 171 ? 37.619 27.241 -36.530 1.00 51.22 171 ARG A CA 1
ATOM 1332 C C . ARG A 1 171 ? 38.553 26.303 -35.778 1.00 51.22 171 ARG A C 1
ATOM 1334 O O . ARG A 1 171 ? 39.780 26.489 -35.943 1.00 51.22 171 ARG A O 1
#

pLDDT: mean 88.12, std 7.82, range [48.06, 98.25]

Foldseek 3Di:
DDDDDDDDDDDDDDPVCVVVVVVVVVVVVPDDDDDVVVQCPDPVRVVVDDDDDDCVVVVVVLVVLLVQLVVLCCVPPNDDDDPPPPPDDDDPVRVPDPVVSVVSNVSSVVSVVVVVVVVVVVVVVVVVVVVCVVCVVCVVPPDDPPDQDDPVDGDDDDDDDPPDDPVVVPD

Radius of gyration: 33.31 Å; chains: 1; bounding box: 77×43×88 Å

Secondary structure (DSSP, 8-state):
--------------GGGHHHHHHHHHHH--------HHHHT-TTTTTT--PPP--HHHHHHHHHHHHHHHHHHHHHS-----TTPPPPP--HHHHT-HHHHHHHHHHHHHHHHHHHHHHHHHHHHHHHHHHHHHHGGGTT-SS-TT--EETTEE-------TT--GGGS--